Protein AF-A0A957G324-F1 (afdb_monomer_lite)

Foldseek 3Di:
DVVVVVVVVVVVVVVVVVVVVVCVVCVVVDDPVVPVVCVVVVVVCVVCVVVQPDPLSVQLVVQLVVQLVVCVPPPPSVSNVVSNVRSVVSSVVVVVVVVVVVVD

Structure (mmCIF, N/CA/C/O backbone):
data_AF-A0A957G324-F1
#
_entry.id   AF-A0A957G324-F1
#
loop_
_atom_site.group_PDB
_atom_site.id
_atom_site.type_symbol
_atom_site.label_atom_id
_atom_site.label_alt_id
_atom_site.label_comp_id
_atom_site.label_asym_id
_atom_site.label_entity_id
_atom_site.label_seq_id
_atom_site.pdbx_PDB_ins_code
_atom_site.Cartn_x
_atom_site.Cartn_y
_atom_site.Cartn_z
_atom_site.occupancy
_atom_site.B_iso_or_equiv
_atom_site.auth_seq_id
_atom_site.auth_comp_id
_atom_site.auth_asym_id
_atom_site.auth_atom_id
_atom_site.pdbx_PDB_model_num
ATOM 1 N N . ARG A 1 1 ? 19.270 26.188 -1.235 1.00 67.25 1 ARG A N 1
ATOM 2 C CA . ARG A 1 1 ? 18.240 25.173 -0.884 1.00 67.25 1 ARG A CA 1
ATOM 3 C C . ARG A 1 1 ? 17.615 24.551 -2.134 1.00 67.25 1 ARG A C 1
ATOM 5 O O . ARG A 1 1 ? 17.470 23.339 -2.159 1.00 67.25 1 ARG A O 1
ATOM 12 N N . GLU A 1 2 ? 17.338 25.333 -3.179 1.00 73.62 2 GLU A N 1
ATOM 13 C CA . GLU A 1 2 ? 16.745 24.853 -4.443 1.00 73.62 2 GLU A CA 1
ATOM 14 C C . GLU A 1 2 ? 17.604 23.807 -5.170 1.00 73.62 2 GLU A C 1
ATOM 16 O O . GLU A 1 2 ? 17.097 22.744 -5.499 1.00 73.62 2 GLU A O 1
ATOM 21 N N . TYR A 1 3 ? 18.918 24.024 -5.323 1.00 81.88 3 TYR A N 1
ATOM 22 C CA . TYR A 1 3 ? 19.812 23.034 -5.952 1.00 81.88 3 TYR A CA 1
ATOM 23 C C . TYR A 1 3 ? 19.868 21.689 -5.211 1.00 81.88 3 TYR A C 1
ATOM 25 O O . TYR A 1 3 ? 19.998 20.643 -5.837 1.00 81.88 3 TYR A O 1
ATOM 33 N N . PHE A 1 4 ? 19.726 21.700 -3.882 1.00 88.06 4 PHE A N 1
ATOM 34 C CA . PHE A 1 4 ? 19.662 20.474 -3.083 1.00 88.06 4 PHE A CA 1
ATOM 35 C C . PHE A 1 4 ? 18.341 19.726 -3.307 1.00 88.06 4 PHE A C 1
ATOM 37 O O . PHE A 1 4 ? 18.347 18.506 -3.457 1.00 88.06 4 PHE A O 1
ATOM 44 N N . MET A 1 5 ? 17.215 20.443 -3.383 1.00 92.06 5 MET A N 1
ATOM 45 C CA . MET A 1 5 ? 15.909 19.852 -3.702 1.00 92.06 5 MET A CA 1
ATOM 46 C C . MET A 1 5 ? 15.867 19.317 -5.137 1.00 92.06 5 MET A C 1
ATOM 48 O O . MET A 1 5 ? 15.364 18.220 -5.353 1.00 92.06 5 MET A O 1
ATOM 52 N N . LEU A 1 6 ? 16.454 20.041 -6.095 1.00 92.81 6 LEU A N 1
ATOM 53 C CA . LEU A 1 6 ? 16.593 19.589 -7.479 1.00 92.81 6 LEU A CA 1
ATOM 54 C C . LEU A 1 6 ? 17.480 18.342 -7.570 1.00 92.81 6 LEU A C 1
ATOM 56 O O . LEU A 1 6 ? 17.069 17.357 -8.171 1.00 92.81 6 LEU A O 1
ATOM 60 N N . GLY A 1 7 ? 18.650 18.339 -6.924 1.00 93.44 7 GLY A N 1
ATOM 61 C CA . GLY A 1 7 ? 19.541 17.175 -6.897 1.00 93.44 7 GLY A CA 1
ATOM 62 C C . GLY A 1 7 ? 18.896 15.951 -6.242 1.00 93.44 7 GLY A C 1
ATOM 63 O O . GLY A 1 7 ? 18.941 14.860 -6.802 1.00 93.44 7 GLY A O 1
ATOM 64 N N . THR A 1 8 ? 18.226 16.137 -5.101 1.00 94.81 8 THR A N 1
ATOM 65 C CA . THR A 1 8 ? 17.493 15.062 -4.407 1.00 94.81 8 THR A CA 1
ATOM 66 C C . THR A 1 8 ? 16.326 14.552 -5.250 1.00 94.81 8 THR A C 1
ATOM 68 O O . THR A 1 8 ? 16.129 13.345 -5.355 1.00 94.81 8 THR A O 1
ATOM 71 N N . GLY A 1 9 ? 15.578 15.452 -5.893 1.00 94.75 9 GLY A N 1
ATOM 72 C CA . GLY A 1 9 ? 14.467 15.102 -6.774 1.00 94.75 9 GLY A CA 1
ATOM 73 C C . GLY A 1 9 ? 14.922 14.321 -8.004 1.00 94.75 9 GLY A C 1
ATOM 74 O O . GLY A 1 9 ? 14.334 13.292 -8.319 1.00 94.75 9 GLY A O 1
ATOM 75 N N . VAL A 1 10 ? 16.006 14.749 -8.658 1.00 96.12 10 VAL A N 1
ATOM 76 C CA . VAL A 1 10 ? 16.586 14.033 -9.804 1.00 96.12 10 VAL A CA 1
ATOM 77 C C . VAL A 1 10 ? 17.142 12.677 -9.377 1.00 96.12 10 VAL A C 1
ATOM 79 O O . VAL A 1 10 ? 16.895 11.684 -10.055 1.00 96.12 10 VAL A O 1
ATOM 82 N N . ALA A 1 11 ? 17.840 12.598 -8.242 1.00 95.75 11 ALA A N 1
ATOM 83 C CA . ALA A 1 11 ? 18.350 11.331 -7.725 1.00 95.75 11 ALA A CA 1
ATOM 84 C C . ALA A 1 11 ? 17.213 10.347 -7.401 1.00 95.75 11 ALA A C 1
ATOM 86 O O . ALA A 1 11 ? 17.295 9.183 -7.787 1.00 95.75 11 ALA A O 1
ATOM 87 N N . LEU A 1 12 ? 16.138 10.818 -6.755 1.00 96.12 12 LEU A N 1
ATOM 88 C CA . LEU A 1 12 ? 14.932 10.028 -6.483 1.00 96.12 12 LEU A CA 1
ATOM 89 C C . LEU A 1 12 ? 14.244 9.586 -7.781 1.00 96.12 12 LEU A C 1
ATOM 91 O O . LEU A 1 12 ? 13.805 8.447 -7.904 1.00 96.12 12 LEU A O 1
ATOM 95 N N . TRP A 1 13 ? 14.158 10.482 -8.763 1.00 96.56 13 TRP A N 1
ATOM 96 C CA . TRP A 1 13 ? 13.564 10.175 -10.056 1.00 96.56 13 TRP A CA 1
ATOM 97 C C . TRP A 1 13 ? 14.345 9.083 -10.787 1.00 96.56 13 TRP A C 1
ATOM 99 O O . TRP A 1 13 ? 13.759 8.097 -11.226 1.00 96.56 13 TRP A O 1
ATOM 109 N N . VAL A 1 14 ? 15.669 9.216 -10.880 1.00 97.19 14 VAL A N 1
ATOM 110 C CA . VAL A 1 14 ? 16.526 8.219 -11.535 1.00 97.19 14 VAL A CA 1
ATOM 111 C C . VAL A 1 14 ? 16.493 6.894 -10.776 1.00 97.19 14 VAL A C 1
ATOM 113 O O . VAL A 1 14 ? 16.361 5.842 -11.402 1.00 97.19 14 VAL A O 1
ATOM 116 N N . SER A 1 15 ? 16.546 6.921 -9.441 1.00 96.88 15 SER A N 1
ATOM 117 C CA . SER A 1 15 ? 16.473 5.700 -8.631 1.00 96.88 15 SER A CA 1
ATOM 118 C C . SER A 1 15 ? 15.122 4.996 -8.738 1.00 96.88 15 SER A C 1
ATOM 120 O O . SER A 1 15 ? 15.077 3.780 -8.586 1.00 96.88 15 SER A O 1
ATOM 122 N N . TRP A 1 16 ? 14.042 5.718 -9.050 1.00 96.38 16 TRP A N 1
ATOM 123 C CA . TRP A 1 16 ? 12.744 5.133 -9.385 1.00 96.38 16 TRP A CA 1
ATOM 124 C C . TRP A 1 16 ? 12.692 4.588 -10.822 1.00 96.38 16 TRP A C 1
ATOM 126 O O . TRP A 1 16 ? 12.159 3.501 -11.066 1.00 96.38 16 TRP A O 1
ATOM 136 N N . GLN A 1 17 ? 13.270 5.315 -11.780 1.00 97.75 17 GLN A N 1
ATOM 137 C CA . GLN A 1 17 ? 13.257 4.949 -13.197 1.00 97.75 17 GLN A CA 1
ATOM 138 C C . GLN A 1 17 ? 14.047 3.670 -13.484 1.00 97.75 17 GLN A C 1
ATOM 140 O O . GLN A 1 17 ? 13.546 2.801 -14.193 1.00 97.75 17 GLN A O 1
ATOM 145 N N . VAL A 1 18 ? 15.248 3.520 -12.917 1.00 97.19 18 VAL A N 1
ATOM 146 C CA . VAL A 1 18 ? 16.120 2.354 -13.162 1.00 97.19 18 VAL A CA 1
ATOM 147 C C . VAL A 1 18 ? 15.429 1.010 -12.863 1.00 97.19 18 VAL A C 1
ATOM 149 O O . VAL A 1 18 ? 15.361 0.179 -13.770 1.00 97.19 18 VAL A O 1
ATOM 152 N N . PRO A 1 19 ? 14.882 0.756 -11.656 1.00 95.31 19 PRO A N 1
ATOM 153 C CA . PRO A 1 19 ? 14.199 -0.501 -11.362 1.00 95.31 19 PRO A CA 1
ATOM 154 C C . PRO A 1 19 ? 12.894 -0.657 -12.149 1.00 95.31 19 PRO A C 1
ATOM 156 O O . PRO A 1 19 ? 12.547 -1.777 -12.509 1.00 95.31 19 PRO A O 1
ATOM 159 N N . THR A 1 20 ? 12.194 0.437 -12.468 1.00 94.12 20 THR A N 1
ATOM 160 C CA . THR A 1 20 ? 10.978 0.386 -13.299 1.00 94.12 20 THR A CA 1
ATOM 161 C C . THR A 1 20 ?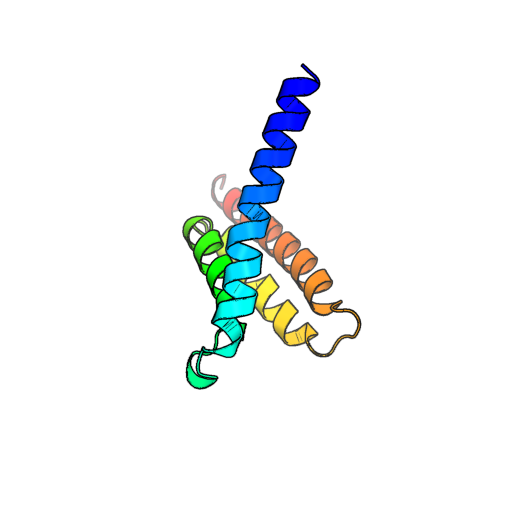 11.301 -0.086 -14.716 1.00 94.12 20 THR A C 1
ATOM 163 O O . THR A 1 20 ? 10.678 -1.021 -15.216 1.00 94.12 20 THR A O 1
ATOM 166 N N . ALA A 1 21 ? 12.317 0.507 -15.348 1.00 95.44 21 ALA A N 1
ATOM 167 C CA . ALA A 1 21 ? 12.781 0.111 -16.674 1.00 95.44 21 ALA A CA 1
ATOM 168 C C . ALA A 1 21 ? 13.293 -1.336 -16.678 1.00 95.44 21 ALA A C 1
ATOM 170 O O . ALA A 1 21 ? 12.954 -2.110 -17.574 1.00 95.44 21 ALA A O 1
ATOM 171 N N . LEU A 1 22 ? 14.046 -1.722 -15.642 1.00 94.75 22 LEU A N 1
ATOM 172 C CA . LEU A 1 22 ? 14.519 -3.093 -15.476 1.00 94.75 22 LEU A CA 1
ATOM 173 C C . LEU A 1 22 ? 13.351 -4.079 -15.324 1.00 94.75 22 LEU A C 1
ATOM 175 O O . LEU A 1 22 ? 13.366 -5.134 -15.950 1.00 94.75 22 LEU A O 1
ATOM 179 N N . GLY A 1 23 ? 12.324 -3.727 -14.549 1.00 90.75 23 GLY A N 1
ATOM 180 C CA . GLY A 1 23 ? 11.120 -4.537 -14.371 1.00 90.75 23 GLY A CA 1
ATOM 181 C C . GLY A 1 23 ? 10.325 -4.716 -15.665 1.00 90.75 23 GLY A C 1
ATOM 182 O O . GLY A 1 23 ? 9.886 -5.825 -15.950 1.00 90.75 23 GLY A O 1
ATOM 183 N N . ILE A 1 24 ? 10.197 -3.667 -16.483 1.00 90.50 24 ILE A N 1
ATOM 184 C CA . ILE A 1 24 ? 9.552 -3.753 -17.805 1.00 90.50 24 ILE A CA 1
ATOM 185 C C . ILE A 1 24 ? 10.347 -4.682 -18.731 1.00 90.50 24 ILE A C 1
ATOM 187 O O . ILE A 1 24 ? 9.762 -5.535 -19.397 1.00 90.50 24 ILE A O 1
ATOM 191 N N . TRP A 1 25 ? 11.676 -4.538 -18.761 1.00 91.56 25 TRP A N 1
ATOM 192 C CA . TRP A 1 25 ? 12.541 -5.327 -19.640 1.00 91.56 25 TRP A CA 1
ATOM 193 C C . TRP A 1 25 ? 12.601 -6.805 -19.236 1.00 91.56 25 TRP A C 1
ATOM 195 O O . TRP A 1 25 ? 12.453 -7.685 -20.083 1.00 91.56 25 TRP A O 1
ATOM 205 N N . LEU A 1 26 ? 12.762 -7.086 -17.940 1.00 90.25 26 LEU A N 1
ATOM 206 C CA . LEU A 1 26 ? 12.785 -8.452 -17.413 1.00 90.25 26 LEU A CA 1
ATOM 207 C C . LEU A 1 26 ? 11.397 -9.096 -17.394 1.00 90.25 26 LEU A C 1
ATOM 209 O O . LEU A 1 26 ? 11.304 -10.309 -17.552 1.00 90.25 26 LEU A O 1
ATOM 213 N N . GLY A 1 27 ? 10.327 -8.313 -17.225 1.00 85.31 27 GLY A N 1
ATOM 214 C CA . GLY A 1 27 ? 8.960 -8.817 -17.084 1.00 85.31 27 GLY A CA 1
ATOM 215 C C . GLY A 1 27 ? 8.509 -9.685 -18.258 1.00 85.31 27 GLY A C 1
ATOM 216 O O . GLY A 1 27 ? 7.847 -10.696 -18.048 1.00 85.31 27 GLY A O 1
ATOM 217 N N . GLY A 1 28 ? 8.940 -9.357 -19.481 1.00 82.88 28 GLY A N 1
ATOM 218 C CA . GLY A 1 28 ? 8.645 -10.159 -20.674 1.00 82.88 28 GLY A CA 1
ATOM 219 C C . GLY A 1 28 ? 9.366 -11.513 -20.734 1.00 82.88 28 GLY A C 1
ATOM 220 O O . GLY A 1 28 ? 8.928 -12.399 -21.462 1.00 82.88 28 GLY A O 1
ATOM 221 N N . ALA A 1 29 ? 10.450 -11.691 -19.975 1.00 84.31 29 ALA A N 1
ATOM 222 C CA . ALA A 1 29 ? 11.196 -12.947 -19.899 1.00 84.31 29 ALA A CA 1
ATOM 223 C C . ALA A 1 29 ? 10.656 -13.904 -18.822 1.00 84.31 29 ALA A C 1
ATOM 225 O O . ALA A 1 29 ? 11.102 -15.051 -18.747 1.00 84.31 29 ALA A O 1
ATOM 226 N N . VAL A 1 30 ? 9.721 -13.455 -17.973 1.00 83.69 30 VAL A N 1
ATOM 227 C CA . VAL A 1 30 ? 9.230 -14.271 -16.861 1.00 83.69 30 VAL A CA 1
ATOM 228 C C . VAL A 1 30 ? 8.071 -15.176 -17.299 1.00 83.69 30 VAL A C 1
ATOM 230 O O . VAL A 1 30 ? 7.116 -14.697 -17.911 1.00 83.69 30 VAL A O 1
ATOM 233 N N . PRO A 1 31 ? 8.098 -16.482 -16.966 1.00 85.38 31 PRO A N 1
ATOM 234 C CA . PRO A 1 31 ? 6.996 -17.387 -17.267 1.00 85.38 31 PRO A CA 1
ATOM 235 C C . PRO A 1 31 ? 5.680 -16.961 -16.604 1.00 85.38 31 PRO A C 1
ATOM 237 O O . PRO A 1 31 ? 5.644 -16.635 -15.418 1.00 85.38 31 PRO A O 1
ATOM 240 N N . ALA A 1 32 ? 4.565 -17.096 -17.329 1.00 82.88 32 ALA A N 1
ATOM 241 C CA . ALA A 1 32 ? 3.224 -16.813 -16.804 1.00 82.88 32 ALA A CA 1
ATOM 242 C C . ALA A 1 32 ? 2.843 -17.680 -15.581 1.00 82.88 32 ALA A C 1
ATOM 244 O O . ALA A 1 32 ? 1.979 -17.305 -14.792 1.00 82.88 32 ALA A O 1
ATOM 245 N N . SER A 1 33 ? 3.510 -18.823 -15.379 1.00 85.12 33 SER A N 1
ATOM 246 C CA . SER A 1 33 ? 3.291 -19.693 -14.218 1.00 85.12 33 SER A CA 1
ATOM 247 C C . SER A 1 33 ? 3.706 -19.060 -12.886 1.00 85.12 33 SER A C 1
ATOM 249 O O . SER A 1 33 ? 3.231 -19.507 -11.844 1.00 85.12 33 SER A O 1
ATOM 251 N N . TRP A 1 34 ? 4.548 -18.021 -12.894 1.00 84.62 34 TRP A N 1
ATOM 252 C CA . TRP A 1 34 ? 5.034 -17.360 -11.676 1.00 84.62 34 TRP A CA 1
ATOM 253 C C . TRP A 1 34 ? 4.026 -16.387 -11.040 1.00 84.62 34 TRP A C 1
ATOM 255 O O . TRP A 1 34 ? 4.290 -15.900 -9.946 1.00 84.62 34 TRP A O 1
ATOM 265 N N . GLN A 1 35 ? 2.867 -16.132 -11.670 1.00 83.44 35 GLN A N 1
ATOM 266 C CA . GLN A 1 35 ? 1.757 -15.345 -11.091 1.00 83.44 35 GLN A CA 1
ATOM 267 C C . GLN A 1 35 ? 2.185 -13.964 -10.554 1.00 83.44 35 GLN A C 1
ATOM 269 O O . GLN A 1 35 ? 1.730 -13.515 -9.501 1.00 83.44 35 GLN A O 1
ATOM 274 N N . LEU A 1 36 ? 3.047 -13.266 -11.300 1.00 85.75 36 LEU A N 1
ATOM 275 C CA . LEU A 1 36 ? 3.543 -11.932 -10.936 1.00 85.75 36 LEU A CA 1
ATOM 276 C C . LEU A 1 36 ? 2.433 -10.890 -10.744 1.00 85.75 36 LEU A C 1
ATOM 278 O O . LEU A 1 36 ? 2.587 -9.968 -9.945 1.00 85.75 36 LEU A O 1
ATOM 282 N N . ASP A 1 37 ? 1.282 -11.085 -11.388 1.00 86.50 37 ASP A N 1
ATOM 283 C CA . ASP A 1 37 ? 0.091 -10.247 -11.205 1.00 86.50 37 ASP A CA 1
ATOM 284 C C . ASP A 1 37 ? -0.417 -10.251 -9.752 1.00 86.50 37 ASP A C 1
ATOM 286 O O . ASP A 1 37 ? -1.033 -9.287 -9.292 1.00 86.50 37 ASP A O 1
ATOM 290 N N . PHE A 1 38 ? -0.122 -11.314 -8.995 1.00 88.31 38 PHE A N 1
ATOM 291 C CA . PHE A 1 38 ? -0.467 -11.426 -7.580 1.00 88.31 38 PHE A CA 1
ATOM 292 C C . PHE A 1 38 ? 0.617 -10.876 -6.642 1.00 88.31 38 PHE A C 1
ATOM 294 O O . PHE A 1 38 ? 0.356 -10.645 -5.458 1.00 88.31 38 PHE A O 1
ATOM 301 N N . THR A 1 39 ? 1.826 -10.612 -7.145 1.00 91.19 39 THR A N 1
ATOM 302 C CA . THR A 1 39 ? 2.934 -10.122 -6.317 1.00 91.19 39 THR A CA 1
ATOM 303 C C . THR A 1 39 ? 2.602 -8.776 -5.685 1.00 91.19 39 THR A C 1
ATOM 305 O O . THR A 1 39 ? 2.825 -8.601 -4.493 1.00 91.19 39 THR A O 1
ATOM 308 N N . LEU A 1 40 ? 2.018 -7.837 -6.434 1.00 92.06 40 LEU A N 1
ATOM 309 C CA . LEU A 1 40 ? 1.719 -6.500 -5.914 1.00 92.06 40 LEU A CA 1
ATOM 310 C C . LEU A 1 40 ? 0.705 -6.526 -4.745 1.00 92.06 40 LEU A C 1
ATOM 312 O O . LEU A 1 40 ? 1.029 -5.972 -3.690 1.00 92.06 40 LEU A O 1
ATOM 316 N N . PRO A 1 41 ? -0.461 -7.202 -4.846 1.00 92.62 41 PRO A N 1
ATOM 317 C CA . PRO A 1 41 ? -1.328 -7.445 -3.691 1.00 92.62 41 PRO A CA 1
ATOM 318 C C . PRO A 1 41 ? -0.605 -8.106 -2.510 1.00 92.62 41 PRO A C 1
ATOM 320 O O . PRO A 1 41 ? -0.783 -7.680 -1.367 1.00 92.62 41 PRO A O 1
ATOM 323 N N . LEU A 1 42 ? 0.238 -9.110 -2.773 1.00 94.38 42 LEU A N 1
ATOM 324 C CA . LEU A 1 42 ? 0.976 -9.826 -1.733 1.00 94.38 42 LEU A CA 1
ATOM 325 C C . LEU A 1 42 ? 1.950 -8.911 -0.981 1.00 94.38 42 LEU A C 1
ATOM 327 O O . LEU A 1 42 ? 2.036 -8.997 0.243 1.00 94.38 42 LEU A O 1
ATOM 331 N N . THR A 1 43 ? 2.630 -7.994 -1.673 1.00 95.06 43 THR A N 1
ATOM 332 C CA . THR A 1 43 ? 3.520 -7.010 -1.041 1.00 95.06 43 THR A CA 1
ATOM 333 C C . THR A 1 43 ? 2.750 -6.105 -0.081 1.00 95.06 43 THR A C 1
ATOM 335 O O . THR A 1 43 ? 3.205 -5.874 1.037 1.00 95.06 43 THR A O 1
ATOM 338 N N . PHE A 1 44 ? 1.555 -5.638 -0.457 1.00 94.94 44 PHE A N 1
ATOM 339 C CA . PHE A 1 44 ? 0.716 -4.848 0.453 1.00 94.94 44 PHE A CA 1
ATOM 340 C C . PHE A 1 44 ? 0.268 -5.654 1.672 1.00 94.94 44 PHE A C 1
ATOM 342 O O . PHE A 1 44 ? 0.320 -5.142 2.790 1.00 94.94 44 PHE A O 1
ATOM 349 N N . ILE A 1 45 ? -0.116 -6.918 1.479 1.00 95.12 45 ILE A N 1
ATOM 350 C CA . ILE A 1 45 ? -0.458 -7.814 2.590 1.00 95.12 45 ILE A CA 1
ATOM 351 C C . ILE A 1 45 ? 0.749 -7.983 3.519 1.00 95.12 45 ILE A C 1
ATOM 353 O O . ILE A 1 45 ? 0.599 -7.837 4.729 1.00 95.12 45 ILE A O 1
ATOM 357 N N . ALA A 1 46 ? 1.943 -8.225 2.974 1.00 96.38 46 ALA A N 1
ATOM 358 C CA . ALA A 1 46 ? 3.170 -8.386 3.751 1.00 96.38 46 ALA A CA 1
ATOM 359 C C . ALA A 1 46 ? 3.531 -7.125 4.5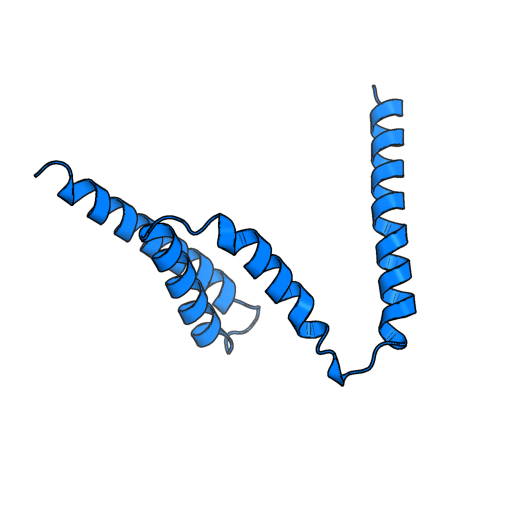57 1.00 96.38 46 ALA A C 1
ATOM 361 O O . ALA A 1 46 ? 3.989 -7.240 5.692 1.00 96.38 46 ALA A O 1
ATOM 362 N N . LEU A 1 47 ? 3.285 -5.930 4.008 1.00 96.50 47 LEU A N 1
ATOM 363 C CA . LEU A 1 47 ? 3.494 -4.656 4.705 1.00 96.50 47 LEU A CA 1
ATOM 364 C C . LEU A 1 47 ? 2.453 -4.400 5.803 1.00 96.50 47 LEU A C 1
ATOM 366 O O . LEU A 1 47 ? 2.788 -3.847 6.850 1.00 96.50 47 LEU A O 1
ATOM 370 N N . ILE A 1 48 ? 1.197 -4.792 5.579 1.00 95.12 48 ILE A N 1
ATOM 371 C CA . ILE A 1 48 ? 0.096 -4.560 6.525 1.00 95.12 48 ILE A CA 1
ATOM 372 C C . ILE A 1 48 ? 0.094 -5.595 7.651 1.00 95.12 48 ILE A C 1
ATOM 374 O O . ILE A 1 48 ? -0.208 -5.250 8.789 1.00 95.12 48 ILE A O 1
ATOM 378 N N . MET A 1 49 ? 0.459 -6.846 7.375 1.00 95.88 49 MET A N 1
ATOM 379 C CA . MET A 1 49 ? 0.456 -7.940 8.348 1.00 95.88 49 MET A CA 1
ATOM 380 C C . MET A 1 49 ? 1.124 -7.594 9.697 1.00 95.88 49 MET A C 1
ATOM 382 O O . MET A 1 49 ? 0.476 -7.805 10.723 1.00 95.88 49 MET A O 1
ATOM 386 N N . PRO A 1 50 ? 2.340 -7.008 9.766 1.00 95.38 50 PRO A N 1
ATOM 387 C CA . PRO A 1 50 ? 2.956 -6.639 11.046 1.00 95.38 50 PRO A CA 1
ATOM 388 C C . PRO A 1 50 ? 2.243 -5.490 11.778 1.00 95.38 50 PRO A C 1
ATOM 390 O O . PRO A 1 50 ? 2.502 -5.271 12.965 1.00 95.38 50 PRO A O 1
ATOM 393 N N . LEU A 1 51 ? 1.368 -4.748 11.096 1.00 94.25 51 LEU A N 1
ATOM 394 C CA . LEU A 1 51 ? 0.561 -3.674 11.675 1.00 94.25 51 LEU A CA 1
ATOM 395 C C . LEU A 1 51 ? -0.742 -4.195 12.300 1.00 94.25 51 LEU A C 1
ATOM 397 O O . LEU A 1 51 ? -1.320 -3.482 13.113 1.00 94.25 51 LEU A O 1
ATOM 401 N N . LEU A 1 52 ? 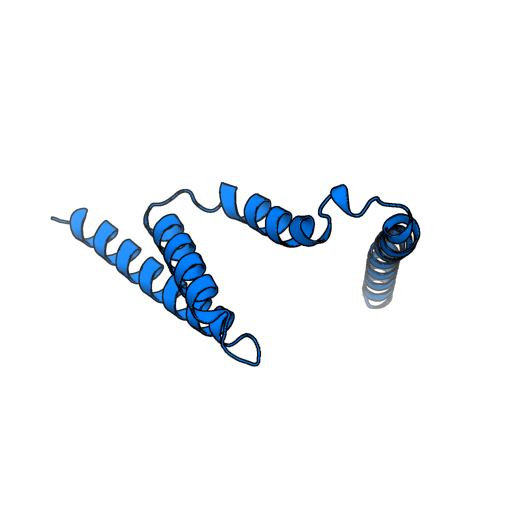-1.196 -5.408 11.959 1.00 94.50 52 LEU A N 1
ATOM 402 C CA . LEU A 1 52 ? -2.444 -6.013 12.448 1.00 94.50 52 LEU A CA 1
ATOM 403 C C . LEU A 1 52 ? -2.232 -6.778 13.764 1.00 94.50 52 LEU A C 1
ATOM 405 O O . LEU A 1 52 ? -2.327 -8.004 13.812 1.00 94.50 52 LEU A O 1
ATOM 409 N N . LYS A 1 53 ? -1.923 -6.056 14.840 1.00 94.00 53 LYS A N 1
ATOM 410 C CA . LYS A 1 53 ? -1.638 -6.646 16.161 1.00 94.00 53 LYS A CA 1
ATOM 411 C C . LYS A 1 53 ? -2.879 -6.782 17.039 1.00 94.00 53 LYS A C 1
ATOM 413 O O . LYS A 1 53 ? -2.974 -7.711 17.833 1.00 94.00 53 LYS A O 1
ATOM 418 N N . GLU A 1 54 ? -3.832 -5.872 16.879 1.00 94.06 54 GLU A N 1
ATOM 419 C CA . GLU A 1 54 ? -4.993 -5.754 17.757 1.00 94.06 54 GLU A CA 1
ATOM 420 C C . GLU A 1 54 ? -6.271 -6.291 17.104 1.00 94.06 54 GLU A C 1
ATOM 422 O O . GLU A 1 54 ? -6.475 -6.205 15.889 1.00 94.06 54 GLU A O 1
ATOM 427 N N . ARG A 1 55 ? -7.199 -6.787 17.929 1.00 93.31 55 ARG A N 1
ATOM 428 C CA . ARG A 1 55 ? -8.488 -7.338 17.464 1.00 93.31 55 ARG A CA 1
ATOM 429 C C . ARG A 1 55 ? -9.297 -6.348 16.604 1.00 93.31 55 ARG A C 1
ATOM 431 O O . ARG A 1 55 ? -9.831 -6.787 15.584 1.00 93.31 55 ARG A O 1
ATOM 438 N N . PRO A 1 56 ? -9.369 -5.037 16.927 1.00 94.50 56 PRO A N 1
ATOM 439 C CA . PRO A 1 56 ? -10.036 -4.060 16.067 1.00 94.50 56 PRO A CA 1
ATOM 440 C C . PRO A 1 56 ? -9.383 -3.914 14.688 1.00 94.50 56 PRO A C 1
ATOM 442 O O . PRO A 1 56 ? -10.090 -3.763 13.695 1.00 94.50 56 PRO A O 1
ATOM 445 N N . GLN A 1 57 ? -8.052 -4.012 14.605 1.00 95.31 57 GLN A N 1
ATOM 446 C CA . GLN A 1 57 ? -7.314 -3.913 13.340 1.00 95.31 57 GLN A CA 1
ATOM 447 C C . GLN A 1 57 ? -7.595 -5.129 12.451 1.00 95.31 57 GLN A C 1
ATOM 449 O O . GLN A 1 57 ? -7.886 -4.975 11.265 1.00 95.31 57 GLN A O 1
ATOM 454 N N . LEU A 1 58 ? -7.583 -6.332 13.035 1.00 95.81 58 LEU A N 1
ATOM 455 C CA . LEU A 1 58 ? -7.954 -7.563 12.332 1.00 95.81 58 LEU A CA 1
ATOM 456 C C . LEU A 1 58 ? -9.406 -7.517 11.843 1.00 95.81 58 LEU A C 1
ATOM 458 O O . LEU A 1 58 ? -9.678 -7.844 10.690 1.00 95.81 58 LEU A O 1
ATOM 462 N N . GLY A 1 59 ? -10.336 -7.065 12.688 1.00 96.06 59 GLY A N 1
ATOM 463 C CA . GLY A 1 59 ? -11.741 -6.932 12.305 1.00 96.06 59 GLY A CA 1
ATOM 464 C C . GLY A 1 59 ? -11.966 -5.911 11.187 1.00 96.06 59 GLY A C 1
ATOM 465 O O . GLY A 1 59 ? -12.728 -6.185 10.258 1.00 96.06 59 GLY A O 1
ATOM 466 N N . ALA A 1 60 ? -11.257 -4.779 11.216 1.00 96.81 60 ALA A N 1
ATOM 467 C CA . ALA A 1 60 ? -11.270 -3.801 10.130 1.00 96.81 60 ALA A CA 1
ATOM 468 C C . ALA A 1 60 ? -10.766 -4.407 8.810 1.00 96.81 60 ALA A C 1
ATOM 470 O O . ALA A 1 60 ? -11.433 -4.282 7.782 1.00 96.81 60 ALA A O 1
ATOM 471 N N . ALA A 1 61 ? -9.626 -5.107 8.848 1.00 96.31 61 ALA A N 1
ATOM 472 C CA . ALA A 1 61 ? -9.019 -5.733 7.675 1.00 96.31 61 ALA A CA 1
ATOM 473 C C . ALA A 1 61 ? -9.914 -6.825 7.065 1.00 96.31 61 ALA A C 1
ATOM 475 O O . ALA A 1 61 ? -10.122 -6.842 5.851 1.00 96.31 61 ALA A O 1
ATOM 476 N N . LEU A 1 62 ? -10.498 -7.695 7.896 1.00 96.69 62 LEU A N 1
ATOM 477 C CA . LEU A 1 62 ? -11.426 -8.736 7.445 1.00 96.69 62 LEU A CA 1
ATOM 478 C C . LEU A 1 62 ? -12.691 -8.136 6.827 1.00 96.69 62 LEU A C 1
ATOM 480 O O . LEU A 1 62 ? -13.111 -8.563 5.754 1.00 96.69 62 LEU A O 1
ATOM 484 N N . THR A 1 63 ? -13.270 -7.117 7.466 1.00 98.00 63 THR A N 1
ATOM 485 C CA . THR A 1 63 ? -14.473 -6.447 6.952 1.00 98.00 63 THR A CA 1
ATOM 486 C C . THR A 1 63 ? -14.194 -5.792 5.602 1.00 98.00 63 THR A C 1
ATOM 488 O O . THR A 1 63 ? -14.955 -5.993 4.656 1.00 98.00 63 THR A O 1
ATOM 491 N N . ALA A 1 64 ? -13.079 -5.066 5.477 1.00 96.94 64 ALA A N 1
ATOM 492 C CA . ALA A 1 64 ? -12.671 -4.471 4.209 1.00 96.94 64 ALA A CA 1
ATOM 493 C C . ALA A 1 64 ? -12.452 -5.540 3.125 1.00 96.94 64 ALA A C 1
ATOM 495 O O . ALA A 1 64 ? -12.944 -5.388 2.009 1.00 96.94 64 ALA A O 1
ATOM 496 N N . GLY A 1 65 ? -11.782 -6.650 3.452 1.00 95.62 65 GLY A N 1
ATOM 497 C CA . GLY A 1 65 ? -11.561 -7.756 2.518 1.00 95.62 65 GLY A CA 1
ATOM 498 C C . GLY A 1 65 ? -12.864 -8.377 2.007 1.00 95.62 65 GLY A C 1
ATOM 499 O O . GLY A 1 65 ? -13.040 -8.533 0.798 1.00 95.62 65 GLY A O 1
ATOM 500 N N . VAL A 1 66 ? -13.808 -8.670 2.907 1.00 97.81 66 VAL A N 1
ATOM 501 C CA . VAL A 1 66 ? -15.113 -9.256 2.554 1.00 97.81 66 VAL A CA 1
ATOM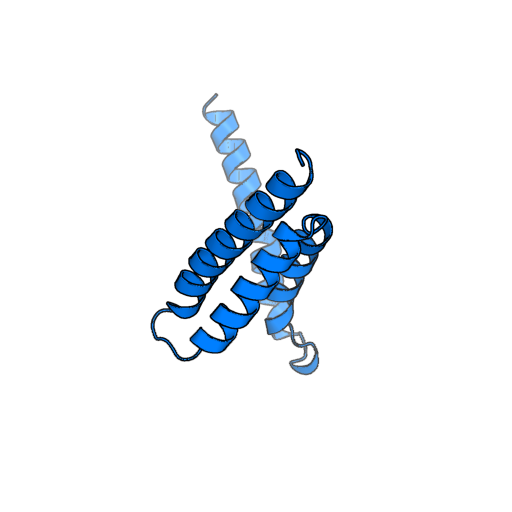 502 C C . VAL A 1 66 ? -15.941 -8.297 1.701 1.00 97.81 66 VAL A C 1
ATOM 504 O O . VAL A 1 66 ? -16.456 -8.699 0.658 1.00 97.81 66 VAL A O 1
ATOM 507 N N . VAL A 1 67 ? -16.049 -7.028 2.102 1.00 97.50 67 VAL A N 1
ATOM 508 C CA . VAL A 1 67 ? -16.816 -6.024 1.347 1.00 97.50 67 VAL A CA 1
ATOM 509 C C . VAL A 1 67 ? -16.170 -5.747 -0.009 1.00 97.50 67 VAL A C 1
ATOM 511 O O . VAL A 1 67 ? -16.880 -5.606 -1.002 1.00 97.50 67 VAL A O 1
ATOM 514 N N . GLY A 1 68 ? -14.838 -5.728 -0.082 1.00 96.19 68 GLY A N 1
ATOM 515 C CA . GLY A 1 68 ? -14.107 -5.562 -1.337 1.00 96.19 68 GLY A CA 1
ATOM 516 C C . GLY A 1 68 ? -14.362 -6.713 -2.306 1.00 96.19 68 GLY A C 1
ATOM 517 O O . GLY A 1 68 ? -14.622 -6.472 -3.485 1.00 96.19 68 GLY A O 1
ATOM 518 N N . LEU A 1 69 ? -14.362 -7.952 -1.803 1.00 95.25 69 LEU A N 1
ATOM 519 C CA . LEU A 1 69 ? -14.661 -9.139 -2.602 1.00 95.25 69 LEU A CA 1
ATOM 520 C C . LEU A 1 69 ? -16.123 -9.159 -3.066 1.00 95.25 69 LEU A C 1
ATOM 522 O O . LEU A 1 69 ? -16.390 -9.372 -4.248 1.00 95.25 69 LEU A O 1
ATOM 526 N N . ALA A 1 70 ? -17.065 -8.874 -2.164 1.00 96.44 70 ALA A N 1
ATOM 527 C CA . ALA A 1 70 ? -18.487 -8.781 -2.496 1.00 96.44 70 ALA A CA 1
ATOM 528 C C . ALA A 1 70 ? -18.771 -7.651 -3.503 1.00 96.44 70 ALA A C 1
ATOM 530 O O . ALA A 1 70 ? -19.611 -7.791 -4.390 1.00 96.44 70 ALA A O 1
ATOM 531 N N . GLY A 1 71 ? -18.037 -6.543 -3.394 1.00 94.69 71 GLY A N 1
ATOM 532 C CA . GLY A 1 71 ? -18.147 -5.377 -4.261 1.00 94.69 71 GLY A CA 1
ATOM 533 C C . GLY A 1 71 ? -17.376 -5.473 -5.582 1.00 94.69 71 GLY A C 1
ATOM 534 O O . GLY A 1 71 ? -17.361 -4.495 -6.331 1.00 94.69 71 GLY A O 1
ATOM 535 N N . ASN A 1 72 ? -16.735 -6.605 -5.896 1.00 93.31 72 ASN A N 1
ATOM 536 C CA . ASN A 1 72 ? -15.889 -6.745 -7.089 1.00 93.31 72 ASN A CA 1
ATOM 537 C C . ASN A 1 72 ? -16.652 -6.520 -8.411 1.00 93.31 72 ASN A C 1
ATOM 539 O O . ASN A 1 72 ? -16.064 -6.081 -9.395 1.00 93.31 72 ASN A O 1
ATOM 543 N N . ALA A 1 73 ? -17.961 -6.786 -8.428 1.00 92.00 73 ALA A N 1
ATOM 544 C CA . ALA A 1 73 ? -18.809 -6.590 -9.603 1.00 92.00 73 ALA A CA 1
ATOM 545 C C . ALA A 1 73 ? -19.173 -5.117 -9.875 1.00 92.00 73 ALA A C 1
ATOM 547 O O . ALA A 1 73 ? -19.716 -4.815 -10.939 1.00 92.00 73 ALA A O 1
ATOM 548 N N . LEU A 1 74 ? -18.910 -4.191 -8.941 1.00 92.38 74 LEU A N 1
ATOM 549 C CA . LEU A 1 74 ? -19.253 -2.784 -9.147 1.00 92.38 74 LEU A CA 1
ATOM 550 C C . LEU A 1 74 ? -18.312 -2.107 -10.164 1.00 92.38 74 LEU A C 1
ATOM 552 O O . LEU A 1 74 ? -17.090 -2.293 -10.103 1.00 92.38 74 LEU A O 1
ATOM 556 N N . PRO A 1 75 ? -18.848 -1.244 -11.050 1.00 91.44 75 PRO A N 1
ATOM 557 C CA . PRO A 1 75 ? -18.034 -0.462 -11.971 1.00 91.44 75 PRO A CA 1
ATOM 558 C C . PRO A 1 75 ? -17.156 0.550 -11.215 1.00 91.44 75 PRO A C 1
ATOM 560 O O . PRO A 1 75 ? -17.386 0.862 -10.046 1.00 91.44 75 PRO A O 1
ATOM 563 N N . TYR A 1 76 ? -16.119 1.057 -11.886 1.00 91.81 76 TYR A N 1
ATOM 564 C CA . TYR A 1 76 ? -15.213 2.098 -11.369 1.00 91.81 76 TYR A CA 1
ATOM 565 C C . TYR A 1 76 ? -14.530 1.782 -10.026 1.00 91.81 76 TYR A C 1
ATOM 567 O O . TYR A 1 76 ? -14.103 2.694 -9.324 1.00 91.81 76 TYR A O 1
ATOM 575 N N . LYS A 1 77 ? -14.413 0.499 -9.649 1.00 90.81 77 LYS A N 1
ATOM 576 C CA . LYS A 1 77 ? -13.812 0.066 -8.374 1.00 90.81 77 LYS A CA 1
ATOM 577 C C . LYS A 1 77 ? -14.541 0.605 -7.129 1.00 90.81 77 LYS A C 1
ATOM 579 O O . LYS A 1 77 ? -13.936 0.675 -6.058 1.00 90.81 77 LYS A O 1
ATOM 584 N N . LEU A 1 78 ? -15.846 0.907 -7.219 1.00 94.12 78 LEU A N 1
ATOM 585 C CA . LEU A 1 78 ? -16.643 1.339 -6.056 1.00 94.12 78 LEU A CA 1
ATOM 586 C C . LEU A 1 78 ? -16.618 0.320 -4.906 1.00 94.12 78 LEU A C 1
ATOM 588 O O . LEU A 1 78 ? -16.685 0.719 -3.746 1.00 94.12 78 LEU A O 1
ATOM 592 N N . GLY A 1 79 ? -16.459 -0.975 -5.202 1.00 94.38 79 GLY A N 1
ATOM 593 C CA . GLY A 1 79 ? -16.277 -2.008 -4.179 1.00 94.38 79 GLY A CA 1
ATOM 594 C C . GLY A 1 79 ? -15.113 -1.721 -3.222 1.00 94.38 79 GLY A C 1
ATOM 595 O O . GLY A 1 79 ? -15.253 -1.935 -2.022 1.00 94.38 79 GLY A O 1
ATOM 596 N N . LEU A 1 80 ? -14.001 -1.153 -3.710 1.00 94.38 80 LEU A N 1
ATOM 597 C CA . LEU A 1 80 ? -12.851 -0.780 -2.871 1.00 94.38 80 LEU A CA 1
ATOM 598 C C . LEU A 1 80 ? -13.150 0.439 -1.991 1.00 94.38 80 LEU A C 1
ATOM 600 O O . LEU A 1 80 ? -12.722 0.506 -0.837 1.00 94.38 80 LEU A O 1
ATOM 604 N N . VAL A 1 81 ? -13.915 1.394 -2.521 1.00 96.19 81 VAL A N 1
ATOM 605 C CA . VAL A 1 81 ? -14.360 2.576 -1.772 1.00 96.19 81 VAL A CA 1
ATOM 606 C C . VAL A 1 81 ? -15.271 2.143 -0.622 1.00 96.19 81 VAL A C 1
ATOM 608 O O . VAL A 1 81 ? -15.026 2.498 0.530 1.00 96.19 81 VAL A O 1
ATOM 611 N N . LEU A 1 82 ? -16.268 1.301 -0.911 1.00 96.62 82 LEU A N 1
ATOM 612 C CA . LEU A 1 82 ? -17.163 0.732 0.099 1.00 96.62 82 LEU A CA 1
ATOM 613 C C . LEU A 1 82 ? -16.400 -0.097 1.139 1.00 96.62 82 LEU A C 1
ATOM 615 O O . LEU A 1 82 ? -16.639 0.063 2.333 1.00 96.62 82 LEU A O 1
ATOM 619 N N . ALA A 1 83 ? -15.446 -0.924 0.705 1.00 97.25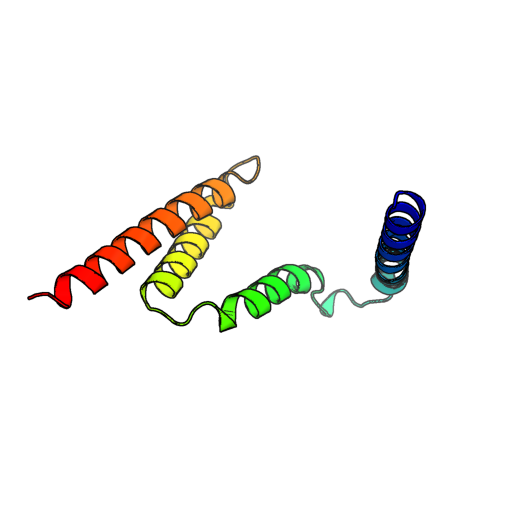 83 ALA A N 1
ATOM 620 C CA . ALA A 1 83 ? -14.581 -1.700 1.591 1.00 97.25 83 ALA A CA 1
ATOM 621 C C . ALA A 1 83 ? -13.808 -0.823 2.577 1.00 97.25 83 ALA A C 1
ATOM 623 O O . ALA A 1 83 ? -13.709 -1.156 3.757 1.00 97.25 83 ALA A O 1
ATOM 624 N N . THR A 1 84 ? -13.302 0.316 2.104 1.00 96.31 84 THR A N 1
ATOM 625 C CA . THR A 1 84 ? -12.553 1.268 2.930 1.00 96.31 84 THR A CA 1
ATOM 626 C C . THR A 1 84 ? -13.444 1.841 4.029 1.00 96.31 84 THR A C 1
ATOM 628 O O . THR A 1 84 ? -13.097 1.770 5.208 1.00 96.31 84 THR A O 1
ATOM 631 N N . PHE A 1 85 ? -14.628 2.344 3.669 1.00 98.00 85 PHE A N 1
ATOM 632 C CA . PHE A 1 85 ? -15.569 2.888 4.649 1.00 98.00 85 PHE A CA 1
ATOM 633 C C . PHE A 1 85 ? -16.072 1.824 5.631 1.00 98.00 85 PHE A C 1
ATOM 635 O O . PHE A 1 85 ? -16.114 2.077 6.836 1.00 98.00 85 PHE A O 1
ATOM 642 N N . ALA A 1 86 ? -16.399 0.625 5.144 1.00 97.88 86 ALA A N 1
ATOM 643 C CA . ALA A 1 86 ? -16.855 -0.479 5.982 1.00 97.88 86 ALA A CA 1
ATOM 644 C C . ALA A 1 86 ? -15.769 -0.951 6.962 1.00 97.88 86 ALA A C 1
ATOM 646 O O . ALA A 1 86 ? -16.052 -1.153 8.143 1.00 97.88 86 ALA A O 1
ATOM 647 N N . GLY A 1 87 ? -14.521 -1.074 6.501 1.00 97.44 87 GLY A N 1
ATOM 648 C CA . GLY A 1 87 ? -13.380 -1.435 7.342 1.00 97.44 87 GLY A CA 1
ATOM 649 C C . GLY A 1 87 ? -13.114 -0.409 8.442 1.00 97.44 87 GLY A C 1
ATOM 650 O O . GLY A 1 87 ? -12.969 -0.789 9.603 1.00 97.44 87 GLY A O 1
ATOM 651 N N . ILE A 1 88 ? -13.123 0.888 8.106 1.00 97.12 88 ILE A N 1
ATOM 652 C CA . ILE A 1 88 ? -12.969 1.974 9.090 1.00 97.12 88 ILE A CA 1
ATOM 653 C C . ILE A 1 88 ? -14.094 1.917 10.130 1.00 97.12 88 ILE A C 1
ATOM 655 O O . ILE A 1 88 ? -13.822 1.955 11.330 1.00 97.12 88 ILE A O 1
ATOM 659 N N . ALA A 1 89 ? -15.349 1.788 9.690 1.00 97.50 89 ALA A N 1
ATOM 660 C CA . ALA A 1 89 ? -16.496 1.720 10.591 1.00 97.50 89 ALA A CA 1
ATOM 661 C C . ALA A 1 89 ? -16.400 0.520 11.549 1.00 97.50 89 ALA A C 1
ATOM 663 O O . ALA A 1 89 ? -16.552 0.690 12.760 1.00 97.50 89 ALA A O 1
ATOM 664 N N . ALA A 1 90 ? -16.090 -0.672 11.033 1.00 97.25 90 ALA A N 1
ATOM 665 C CA . ALA A 1 90 ? -15.931 -1.878 11.842 1.00 97.25 90 ALA A CA 1
ATOM 666 C C . ALA A 1 90 ? -14.764 -1.765 12.833 1.00 97.25 90 ALA A C 1
ATOM 668 O O . ALA A 1 90 ? -14.921 -2.111 14.005 1.00 97.25 90 ALA A O 1
ATOM 669 N N . GLY A 1 91 ? -13.619 -1.233 12.396 1.00 96.12 91 GLY A N 1
ATOM 670 C CA . GLY A 1 91 ? -12.465 -0.996 13.262 1.00 96.12 91 GLY A CA 1
ATOM 671 C C . GLY A 1 91 ? -12.792 -0.059 14.422 1.00 96.12 91 GLY A C 1
ATOM 672 O O . GLY A 1 91 ? -12.530 -0.396 15.576 1.00 96.12 91 GLY A O 1
ATOM 673 N N . LEU A 1 92 ? -13.445 1.071 14.134 1.00 96.12 92 LEU A N 1
ATOM 674 C CA . LEU A 1 92 ? -13.856 2.040 15.153 1.00 96.12 92 LEU A CA 1
ATOM 675 C C . LEU A 1 92 ? -14.884 1.458 16.132 1.00 96.12 92 LEU A C 1
ATOM 677 O O . LEU A 1 92 ? -14.817 1.734 17.331 1.00 96.12 92 LEU A O 1
ATOM 681 N N . LEU A 1 93 ? -15.833 0.652 15.650 1.00 95.81 93 LEU A N 1
ATOM 682 C CA . LEU A 1 93 ? -16.817 -0.018 16.505 1.00 95.81 93 LEU A CA 1
ATOM 683 C C . LEU A 1 93 ? -16.151 -1.032 17.443 1.00 95.81 93 LEU A C 1
ATOM 685 O O . LEU A 1 93 ? -16.421 -1.025 18.645 1.00 95.81 93 LEU A O 1
ATOM 689 N N . LEU A 1 94 ? -15.239 -1.852 16.919 1.00 94.75 94 LEU A N 1
ATOM 690 C CA . LEU A 1 94 ? -14.508 -2.844 17.709 1.00 94.75 94 LEU A CA 1
ATOM 691 C C . LEU A 1 94 ? -13.571 -2.197 18.735 1.00 94.75 94 LEU A C 1
ATOM 693 O O . LEU A 1 94 ? -13.478 -2.676 19.866 1.00 94.75 94 LEU A O 1
ATOM 697 N N . GLU A 1 95 ? -12.909 -1.097 18.375 1.00 94.44 95 GLU A N 1
ATOM 698 C CA . GLU A 1 95 ? -12.071 -0.332 19.303 1.00 94.44 95 GLU A CA 1
ATOM 699 C C . GLU A 1 95 ? -12.905 0.249 20.454 1.00 94.44 95 GLU A C 1
ATOM 701 O O . GLU A 1 95 ? -12.502 0.183 21.620 1.00 94.44 95 GLU A O 1
ATOM 706 N N . ARG A 1 96 ? -14.105 0.764 20.152 1.00 92.69 96 ARG A N 1
ATOM 707 C CA . ARG A 1 96 ? -15.039 1.283 21.164 1.00 92.69 96 ARG A CA 1
ATOM 708 C C . ARG A 1 96 ? -15.542 0.193 22.108 1.00 92.69 96 ARG A C 1
ATOM 710 O O . ARG A 1 96 ? -15.573 0.421 23.315 1.00 92.69 96 ARG A O 1
ATOM 717 N N . TRP A 1 97 ? -15.905 -0.981 21.594 1.00 87.44 97 TRP A N 1
ATOM 718 C CA . TRP A 1 97 ? -16.347 -2.101 22.433 1.00 87.44 97 TRP A CA 1
ATOM 719 C C . TRP A 1 97 ? -15.234 -2.648 23.327 1.00 87.44 97 TRP A C 1
ATOM 721 O O . TRP A 1 97 ? -15.486 -2.941 24.494 1.00 87.44 97 TRP A O 1
ATOM 731 N N . GLY A 1 98 ? -13.998 -2.722 22.823 1.00 81.88 98 GLY A N 1
ATOM 732 C CA . GLY A 1 98 ? -12.843 -3.138 23.623 1.00 81.88 98 GLY A CA 1
ATOM 733 C C . GLY A 1 98 ? -12.546 -2.188 24.789 1.00 81.88 98 GLY A C 1
ATOM 734 O O . GLY A 1 9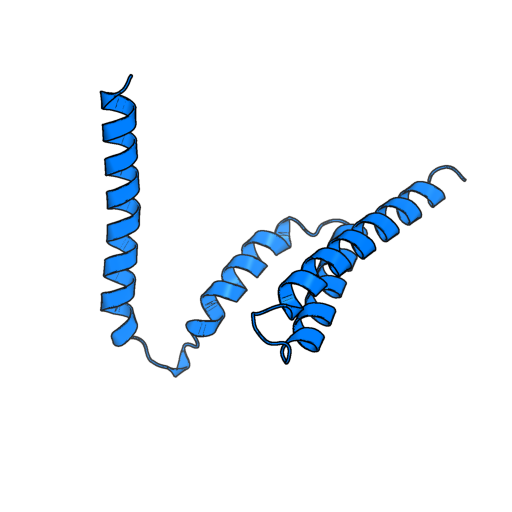8 ? -12.254 -2.645 25.890 1.00 81.88 98 GLY A O 1
ATOM 735 N N . ARG A 1 99 ? -12.685 -0.871 24.579 1.00 76.38 99 ARG A N 1
ATOM 736 C CA . ARG A 1 99 ? -12.523 0.138 25.643 1.00 76.38 99 ARG A CA 1
ATOM 737 C C . ARG A 1 99 ? -13.664 0.136 26.663 1.00 76.38 99 ARG A C 1
ATOM 739 O O . ARG A 1 99 ? -13.416 0.364 27.842 1.00 76.38 99 ARG A O 1
ATOM 746 N N . GLY A 1 100 ? -14.896 -0.139 26.232 1.00 65.12 100 GLY A N 1
ATOM 747 C CA . GLY A 1 100 ? -16.065 -0.176 27.117 1.00 65.12 100 GLY A CA 1
ATOM 748 C C . GLY A 1 100 ? -16.009 -1.272 28.188 1.00 65.12 100 GLY A C 1
ATOM 749 O O . GLY A 1 100 ? -16.555 -1.084 29.268 1.00 65.12 100 GLY A O 1
ATOM 750 N N . GLY A 1 101 ? -15.312 -2.383 27.924 1.00 58.75 101 GLY A N 1
ATOM 751 C CA . GLY A 1 101 ? -15.145 -3.488 28.878 1.00 58.75 101 GLY A CA 1
ATOM 752 C C . GLY A 1 101 ? -14.001 -3.325 29.885 1.00 58.75 101 GLY A C 1
ATOM 753 O O . GLY A 1 101 ? -13.845 -4.179 30.744 1.00 58.75 101 GLY A O 1
ATOM 754 N N . GLN A 1 102 ? -13.183 -2.271 29.778 1.00 56.44 102 GLN A N 1
ATOM 755 C CA . GLN A 1 102 ? -12.021 -2.049 30.656 1.00 56.44 102 GLN A CA 1
ATOM 756 C C . GLN A 1 102 ? -12.307 -1.047 31.795 1.00 56.44 102 GLN A C 1
ATOM 758 O O . GLN A 1 102 ? -11.462 -0.836 32.660 1.00 56.44 102 GLN A O 1
ATOM 763 N N . HIS A 1 103 ? -13.503 -0.446 31.797 1.00 48.38 103 HIS A N 1
ATOM 764 C CA . HIS A 1 103 ? -13.997 0.498 32.809 1.00 48.38 103 HIS A CA 1
ATOM 765 C C . HIS A 1 103 ? -15.214 -0.024 33.603 1.00 48.38 103 HIS A C 1
ATOM 767 O O . HIS A 1 103 ? -15.799 0.742 34.369 1.00 48.38 103 HIS A O 1
ATOM 773 N N . ALA A 1 104 ? -15.601 -1.288 33.410 1.00 45.28 104 ALA A N 1
ATOM 774 C CA . ALA A 1 104 ? -16.647 -1.984 34.163 1.00 45.28 104 ALA A CA 1
ATOM 775 C C . ALA A 1 104 ? -16.013 -3.088 35.016 1.00 45.28 104 ALA A C 1
ATOM 777 O O . ALA A 1 104 ? -16.503 -3.299 36.145 1.00 45.28 104 ALA A O 1
#

pLDDT: mean 90.86, std 9.89, range [45.28, 98.0]

Sequence (104 aa):
REYFMLGTGVALWVSWQVPTALGIWLGGAVPASWQLDFTLPLTFIALIMPLLKERPQLGAALTAGVVGLAGNALPYKLGLVLATFAGIAAGLLLERWGRGGQHA

Radius of gyration: 20.34 Å; chains: 1; bounding box: 39×45×55 Å

Secondary structure (DSSP, 8-state):
-HHHHHHHHHHHHHHHHHHHHHHHHHHTTS-GGG-GGGHHHHHHHHHHGGG--SHHHHHHHHHHHHHHHHGGGSGGGHHHHHHHHHHHHHHHHHHHHHHHTT--